Protein AF-A0A2N6AIE9-F1 (afdb_monomer)

Sequence (159 aa):
MLRFRGFAALFMLLACGMSFAVAQQRIVPALDHSFSPHRSAQLELRAALPDTVRMLAVMVDFVKDEDERTSGDGSFGSIYQYDYGTEILDPMPHDRAHFQHHVRFLENYVRKVSGRKTILRGTVLDGIVTMDKPIGDYSFRGEESEAPVAQLAVDAWTK

Foldseek 3Di:
DDDDDDDDPPPPPPPPPDDPPPPPPPPPPDDPDDPDDPDPDDPPPPVQQQAEAEAEAAAEAEQFDPDPPDQQRRGQPRNDPDQPPPVDPPTDDPDQVVVVVVQVVVQVVCCVVVVNSHGYDYHYDDDYHYAPHGVVQLDDDDPGDNVSVVVVVVRRVVD

Structure (mmCIF, N/CA/C/O backbone):
data_AF-A0A2N6AIE9-F1
#
_entry.id   AF-A0A2N6AIE9-F1
#
loop_
_atom_site.group_PDB
_atom_site.id
_atom_site.type_symbol
_atom_site.label_atom_id
_atom_site.label_alt_id
_atom_site.label_comp_id
_atom_site.label_asym_id
_atom_site.label_entity_id
_atom_site.label_seq_id
_atom_site.pdbx_PDB_ins_code
_atom_site.Cartn_x
_atom_site.Cartn_y
_atom_site.Cartn_z
_atom_site.occupancy
_atom_site.B_iso_or_equiv
_atom_site.auth_seq_id
_atom_site.auth_comp_id
_atom_site.auth_asym_id
_atom_site.auth_atom_id
_atom_site.pdbx_PDB_model_num
ATOM 1 N N . MET A 1 1 ? -33.692 47.938 76.238 1.00 37.22 1 MET A N 1
ATOM 2 C CA . MET A 1 1 ? -33.873 49.019 75.244 1.00 37.22 1 MET A CA 1
ATOM 3 C C . MET A 1 1 ? -32.928 48.768 74.072 1.00 37.22 1 MET A C 1
ATOM 5 O O . MET A 1 1 ? -31.774 48.476 74.331 1.00 37.22 1 MET A O 1
ATOM 9 N N . LEU A 1 2 ? -33.462 48.847 72.842 1.00 40.16 2 LEU A N 1
ATOM 10 C CA . LEU A 1 2 ? -32.807 49.015 71.522 1.00 40.16 2 LEU A CA 1
ATOM 11 C C . LEU A 1 2 ? -31.684 48.023 71.123 1.00 40.16 2 LEU A C 1
ATOM 13 O O . LEU A 1 2 ? -30.563 48.117 71.595 1.00 40.16 2 LEU A O 1
ATOM 17 N N . ARG A 1 3 ? -31.953 46.993 70.302 1.00 46.34 3 ARG A N 1
ATOM 18 C CA . ARG A 1 3 ? -32.015 46.981 68.813 1.00 46.34 3 ARG A CA 1
ATOM 19 C C . ARG A 1 3 ? -30.758 47.524 68.115 1.00 46.34 3 ARG A C 1
ATOM 21 O O . ARG A 1 3 ? -30.666 48.722 67.885 1.00 46.34 3 ARG A O 1
ATOM 28 N N . PHE A 1 4 ? -29.892 46.621 67.640 1.00 44.59 4 PHE A N 1
ATOM 29 C CA . PHE A 1 4 ? -28.921 46.906 66.579 1.00 44.59 4 PHE A CA 1
ATOM 30 C C . PHE A 1 4 ? -28.848 45.756 65.552 1.00 44.59 4 PHE A C 1
ATOM 32 O O . PHE A 1 4 ? -28.344 44.676 65.830 1.00 44.59 4 PHE A O 1
ATOM 39 N N . ARG A 1 5 ? -29.349 46.071 64.348 1.00 46.06 5 ARG A N 1
ATOM 40 C CA . ARG A 1 5 ? -28.855 45.663 63.018 1.00 46.06 5 ARG A CA 1
ATOM 41 C C . ARG A 1 5 ? -28.968 44.195 62.581 1.00 46.06 5 ARG A C 1
ATOM 43 O O . ARG A 1 5 ? -27.973 43.506 62.405 1.00 46.06 5 ARG A O 1
ATOM 50 N N . GLY A 1 6 ? -30.177 43.804 62.182 1.00 50.16 6 GLY A N 1
ATOM 51 C CA . GLY A 1 6 ? -30.357 42.969 60.992 1.00 50.16 6 GLY A CA 1
ATOM 52 C C . GLY A 1 6 ? -30.667 43.885 59.811 1.00 50.16 6 GLY A C 1
ATOM 53 O O . GLY A 1 6 ? -31.686 44.553 59.872 1.00 50.16 6 GLY A O 1
ATOM 54 N N . PHE A 1 7 ? -29.777 43.989 58.815 1.00 51.41 7 PHE A N 1
ATOM 55 C CA . PHE A 1 7 ? -30.115 44.419 57.438 1.00 51.41 7 PHE A CA 1
ATOM 56 C C . PHE A 1 7 ? -28.949 44.312 56.426 1.00 51.41 7 PHE A C 1
ATOM 58 O O . PHE A 1 7 ? -28.984 44.952 55.383 1.00 51.41 7 PHE A O 1
ATOM 65 N N . ALA A 1 8 ? -27.916 43.501 56.686 1.00 44.88 8 ALA A N 1
ATOM 66 C CA . ALA A 1 8 ? -26.773 43.365 55.767 1.00 44.88 8 ALA A CA 1
ATOM 67 C C . ALA A 1 8 ? -26.537 41.930 55.264 1.00 44.88 8 ALA A C 1
ATOM 69 O O . ALA A 1 8 ? -25.467 41.632 54.752 1.00 44.88 8 ALA A O 1
ATOM 70 N N . ALA A 1 9 ? -27.523 41.037 55.399 1.00 44.19 9 ALA A N 1
ATOM 71 C CA . ALA A 1 9 ? -27.397 39.635 54.981 1.00 44.19 9 ALA A CA 1
ATOM 72 C C . ALA A 1 9 ? -28.435 39.201 53.928 1.00 44.19 9 ALA A C 1
ATOM 74 O O . ALA A 1 9 ? -28.559 38.013 53.657 1.00 44.19 9 ALA A O 1
ATOM 75 N N . LEU A 1 10 ? -29.177 40.142 53.324 1.00 45.84 10 LEU A N 1
ATOM 76 C CA . LEU A 1 10 ? -30.207 39.829 52.316 1.00 45.84 10 LEU A CA 1
ATOM 77 C C . LEU A 1 10 ? -29.919 40.402 50.914 1.00 45.84 10 LEU A C 1
ATOM 79 O O . LEU A 1 10 ? -30.684 40.166 49.992 1.00 45.84 10 LEU A O 1
ATOM 83 N N . PHE A 1 11 ? -28.798 41.103 50.714 1.00 42.81 11 PHE A N 1
ATOM 84 C CA . PHE A 1 11 ? -28.445 41.695 49.410 1.00 42.81 11 PHE A CA 1
ATOM 85 C C . PHE A 1 11 ? -27.106 41.210 48.835 1.00 42.81 11 PHE A C 1
ATOM 87 O O . PHE A 1 11 ? -26.560 41.816 47.921 1.00 42.81 11 PHE A O 1
ATOM 94 N N . MET A 1 12 ? -26.584 40.092 49.344 1.00 36.00 12 MET A N 1
ATOM 95 C CA . MET A 1 12 ? -25.384 39.433 48.812 1.00 36.00 12 MET A CA 1
ATOM 96 C C . MET A 1 12 ? -25.667 37.958 48.480 1.00 36.00 12 MET A C 1
ATOM 98 O O . MET A 1 12 ? -24.845 37.081 48.698 1.00 36.00 12 MET A O 1
ATOM 102 N N . LEU A 1 13 ? -26.877 37.676 47.990 1.00 43.06 13 LEU A N 1
ATOM 103 C CA . LEU A 1 13 ? -27.298 36.349 47.517 1.00 43.06 13 LEU A CA 1
ATOM 104 C C . LEU A 1 13 ? -28.021 36.406 46.159 1.00 43.06 13 LEU A C 1
ATOM 106 O O . LEU A 1 13 ? -28.523 35.392 45.691 1.00 43.06 13 LEU A O 1
ATOM 110 N N . LEU A 1 14 ? -28.038 37.572 45.496 1.00 45.75 14 LEU A N 1
ATOM 111 C CA . LEU A 1 14 ? -28.755 37.783 44.229 1.00 4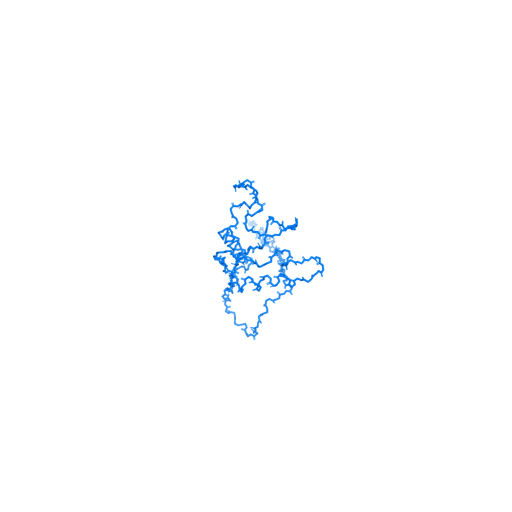5.75 14 LEU A CA 1
ATOM 112 C C . LEU A 1 14 ? -27.867 38.127 43.018 1.00 45.75 14 LEU A C 1
ATOM 114 O O . LEU A 1 14 ? -28.395 38.412 41.951 1.00 45.75 14 LEU A O 1
ATOM 118 N N . ALA A 1 15 ? -26.535 38.084 43.143 1.00 43.50 15 ALA A N 1
ATOM 119 C CA . ALA A 1 15 ? -25.618 38.523 42.077 1.00 43.50 15 ALA A CA 1
ATOM 120 C C . ALA A 1 15 ? -24.644 37.441 41.566 1.00 43.50 15 ALA A C 1
ATOM 122 O O . ALA A 1 15 ? -23.678 37.764 40.884 1.00 43.50 15 ALA A O 1
ATOM 123 N N . CYS A 1 16 ? -24.882 36.158 41.865 1.00 44.66 16 CYS A N 1
ATOM 124 C CA . CYS A 1 16 ? -24.042 35.046 41.380 1.00 44.66 16 CYS A CA 1
ATOM 125 C C . CYS A 1 16 ? -24.752 34.144 40.350 1.00 44.66 16 CYS A C 1
ATOM 127 O O . CYS A 1 16 ? -24.344 33.014 40.109 1.00 44.66 16 CYS A O 1
ATOM 129 N N . GLY A 1 17 ? -25.836 34.641 39.749 1.00 46.00 17 GLY A N 1
ATOM 130 C CA . GLY A 1 17 ? -26.671 33.912 38.795 1.00 46.00 17 GLY A CA 1
ATOM 131 C C . GLY A 1 17 ? -26.582 34.465 37.377 1.00 46.00 17 GLY A C 1
ATOM 132 O O . GLY A 1 17 ? -27.612 34.774 36.799 1.00 46.00 17 GLY A O 1
ATOM 133 N N . MET A 1 18 ? -25.382 34.621 36.813 1.00 50.91 18 MET A N 1
ATOM 134 C CA . MET A 1 18 ? -25.226 34.759 35.359 1.00 50.91 18 MET A CA 1
ATOM 135 C C . MET A 1 18 ? -24.182 33.761 34.875 1.00 50.91 18 MET A C 1
ATOM 137 O O . MET A 1 18 ? -22.986 34.030 34.8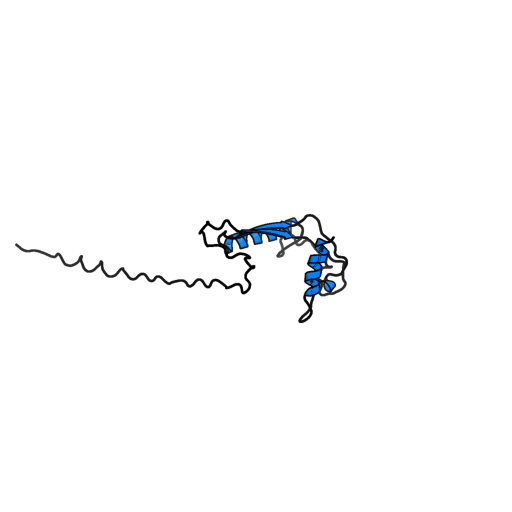01 1.00 50.91 18 MET A O 1
ATOM 141 N N . SER A 1 19 ? -24.670 32.558 34.592 1.00 46.00 19 SER A N 1
ATOM 142 C CA . SER A 1 19 ? -23.955 31.528 33.860 1.00 46.00 19 SER A CA 1
ATOM 143 C C . SER A 1 19 ? -23.651 32.039 32.451 1.00 46.00 19 SER A C 1
ATOM 145 O O . SER A 1 19 ? -24.536 32.093 31.602 1.00 46.00 19 SER A O 1
ATOM 147 N N . PHE A 1 20 ? -22.392 32.370 32.172 1.00 49.44 20 PHE A N 1
ATOM 148 C CA . PHE A 1 20 ? -21.905 32.401 30.796 1.00 49.44 20 PHE A CA 1
ATOM 149 C C . PHE A 1 20 ? -21.709 30.955 30.336 1.00 49.44 20 PHE A C 1
ATOM 151 O O . PHE A 1 20 ? -20.613 30.403 30.384 1.00 49.44 20 PHE A O 1
ATOM 158 N N . ALA A 1 21 ? -22.799 30.314 29.917 1.00 49.47 21 ALA A N 1
ATOM 159 C CA . ALA A 1 21 ? -22.707 29.142 29.065 1.00 49.47 21 ALA A CA 1
ATOM 160 C C . ALA A 1 21 ? -22.324 29.639 27.666 1.00 49.47 21 ALA A C 1
ATOM 162 O O . ALA A 1 21 ? -23.182 29.990 26.859 1.00 49.47 21 ALA A O 1
ATOM 163 N N . VAL A 1 22 ? -21.023 29.715 27.384 1.00 50.81 22 VAL A N 1
ATOM 164 C CA . VAL A 1 22 ? -20.559 29.823 26.001 1.00 50.81 22 VAL A CA 1
ATOM 165 C C . VAL A 1 22 ? -20.927 28.502 25.334 1.00 50.81 22 VAL A C 1
ATOM 167 O O . VAL A 1 22 ? -20.298 27.472 25.572 1.00 50.81 22 VAL A O 1
ATOM 170 N N . ALA A 1 23 ? -22.001 28.516 24.546 1.00 46.56 23 ALA A N 1
ATOM 171 C CA . ALA A 1 23 ? -22.356 27.419 23.666 1.00 46.56 23 ALA A CA 1
ATOM 172 C C . ALA A 1 23 ? -21.237 27.280 22.629 1.00 46.56 23 ALA A C 1
ATOM 174 O O . ALA A 1 23 ? -21.198 27.988 21.626 1.00 46.56 23 ALA A O 1
ATOM 175 N N . GLN A 1 24 ? -20.279 26.400 22.905 1.00 54.19 24 GLN A N 1
ATOM 176 C CA . GLN A 1 24 ? -19.237 26.044 21.959 1.00 54.19 24 GLN A CA 1
ATOM 177 C C . GLN A 1 24 ? -19.920 25.327 20.791 1.00 54.19 24 GLN A C 1
ATOM 179 O O . GLN A 1 24 ? -20.241 24.140 20.882 1.00 54.19 24 GLN A O 1
ATOM 184 N N . GLN A 1 25 ? -20.196 26.058 19.708 1.00 52.00 25 GLN A N 1
ATOM 185 C CA . GLN A 1 25 ? -20.590 25.463 18.437 1.00 52.00 25 GLN A CA 1
ATOM 186 C C . GLN A 1 25 ? -19.470 24.508 18.027 1.00 52.00 25 GLN A C 1
ATOM 188 O O . GLN A 1 25 ? -18.414 24.917 17.546 1.00 52.00 25 GLN A O 1
ATOM 193 N N . ARG A 1 26 ? -19.677 23.210 18.258 1.00 55.09 26 ARG A N 1
ATOM 194 C CA . ARG A 1 26 ? -18.886 22.183 17.594 1.00 55.09 26 ARG A CA 1
ATOM 195 C C . ARG A 1 26 ? -19.228 22.286 16.119 1.00 55.09 26 ARG A C 1
ATOM 197 O O . ARG A 1 26 ? -20.284 21.823 15.701 1.00 55.09 26 ARG A O 1
ATOM 204 N N . ILE A 1 27 ? -18.333 22.894 15.351 1.00 53.28 27 ILE A N 1
ATOM 205 C CA . ILE A 1 27 ? -18.272 22.675 13.913 1.00 53.28 27 ILE A CA 1
ATOM 206 C C . ILE A 1 27 ? -17.993 21.180 13.763 1.00 53.28 27 ILE A C 1
ATOM 208 O O . ILE A 1 27 ? -16.884 20.711 14.011 1.00 53.28 27 ILE A O 1
ATOM 212 N N . VAL A 1 28 ? -19.040 20.409 13.486 1.00 60.69 28 VAL A N 1
ATOM 213 C CA . VAL A 1 28 ? -18.891 19.038 13.015 1.00 60.69 28 VAL A CA 1
ATOM 214 C C . VAL A 1 28 ? -18.568 19.195 11.535 1.00 60.69 28 VAL A C 1
ATOM 216 O O . VAL A 1 28 ? -19.437 19.688 10.815 1.00 60.69 28 VAL A O 1
ATOM 219 N N . PRO A 1 29 ? -17.345 18.883 11.072 1.00 53.81 29 PRO A N 1
ATOM 220 C CA . PRO A 1 29 ? -17.074 18.891 9.644 1.00 53.81 29 PRO A CA 1
ATOM 221 C C . PRO A 1 29 ? -18.073 17.942 8.981 1.00 53.81 29 PRO A C 1
ATOM 223 O O . PRO A 1 29 ? -18.131 16.755 9.310 1.00 53.81 29 PRO A O 1
ATOM 226 N N . ALA A 1 30 ? -18.923 18.497 8.120 1.00 53.34 30 ALA A N 1
ATOM 227 C CA . ALA A 1 30 ? -19.773 17.708 7.255 1.00 53.34 30 ALA A CA 1
ATOM 228 C C . ALA A 1 30 ? -18.844 17.037 6.243 1.00 53.34 30 ALA A C 1
ATOM 230 O O . ALA A 1 30 ? -18.132 17.711 5.506 1.00 53.34 30 ALA A O 1
ATOM 231 N N . LEU A 1 31 ? -18.781 15.711 6.277 1.00 57.03 31 LEU A N 1
ATOM 232 C CA . LEU A 1 31 ? -18.165 14.957 5.197 1.00 57.03 31 LEU A CA 1
ATOM 233 C C . LEU A 1 31 ? -19.169 14.981 4.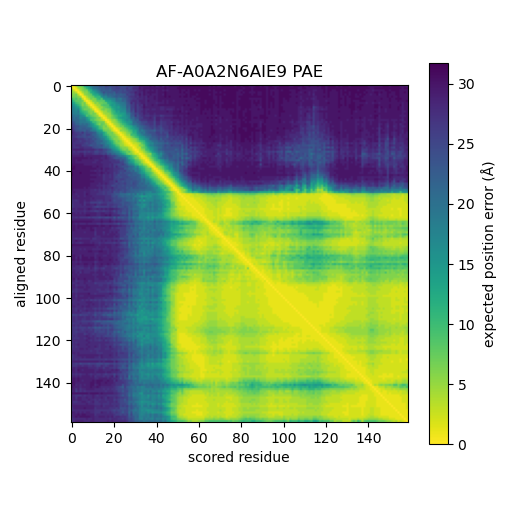040 1.00 57.03 31 LEU A C 1
ATOM 235 O O . LEU A 1 31 ? -20.300 14.528 4.214 1.00 57.03 31 LEU A O 1
ATOM 239 N N . ASP A 1 32 ? -18.770 15.513 2.884 1.00 54.00 32 ASP A N 1
ATOM 240 C CA . ASP A 1 32 ? -19.640 15.683 1.704 1.00 54.00 32 ASP A CA 1
ATOM 241 C C . ASP A 1 32 ? -20.094 14.360 1.062 1.00 54.00 32 ASP A C 1
ATOM 243 O O . ASP A 1 32 ? -20.884 14.349 0.121 1.00 54.00 32 ASP A O 1
ATOM 247 N N . HIS A 1 33 ? -19.640 13.221 1.583 1.00 49.16 33 HIS A N 1
ATOM 248 C CA . HIS A 1 33 ? -20.112 11.908 1.175 1.00 49.16 33 HIS A CA 1
ATOM 249 C C . HIS A 1 33 ? -20.543 11.092 2.395 1.00 49.16 33 HIS A C 1
ATOM 251 O O . HIS A 1 33 ? -19.784 10.825 3.327 1.00 49.16 33 HIS A O 1
ATOM 257 N N . SER A 1 34 ? -21.800 10.662 2.369 1.00 49.22 34 SER A N 1
ATOM 258 C CA . SER A 1 34 ? -22.295 9.617 3.253 1.00 49.22 34 SER A CA 1
ATOM 259 C C . SER A 1 34 ? -21.848 8.269 2.688 1.00 49.22 34 SER A C 1
ATOM 261 O O . SER A 1 34 ? -22.132 7.963 1.529 1.00 49.22 34 SER A O 1
ATOM 263 N N . PHE A 1 35 ? -21.187 7.432 3.494 1.00 53.62 35 PHE A N 1
ATOM 264 C CA . PHE A 1 35 ? -21.196 5.992 3.236 1.00 53.62 35 PHE A CA 1
ATOM 265 C C . PHE A 1 35 ? -22.663 5.561 3.261 1.00 53.62 35 PHE A C 1
ATOM 267 O O . PHE A 1 35 ? -23.277 5.566 4.324 1.00 53.62 35 PHE A O 1
ATOM 274 N N . SER A 1 36 ? -23.240 5.304 2.084 1.00 50.38 36 SER A N 1
ATOM 275 C CA . SER A 1 36 ? -24.678 5.086 1.911 1.00 50.38 36 SER A CA 1
ATOM 276 C C . SER A 1 36 ? -25.213 4.058 2.916 1.00 50.38 36 SER A C 1
ATOM 278 O O . SER A 1 36 ? -24.900 2.873 2.785 1.00 50.38 36 SER A O 1
ATOM 280 N N . PRO A 1 37 ? -26.069 4.450 3.878 1.00 50.34 37 PRO A N 1
ATOM 281 C CA . PRO A 1 37 ? -26.780 3.488 4.691 1.00 50.34 37 PRO A CA 1
ATOM 282 C C . PRO A 1 37 ? -27.992 3.047 3.874 1.00 50.34 37 PRO A C 1
ATOM 284 O O . PRO A 1 37 ? -29.034 3.704 3.850 1.00 50.34 37 PRO A O 1
ATOM 287 N N . HIS A 1 38 ? -27.876 1.937 3.151 1.00 46.19 38 HIS A N 1
ATOM 288 C CA . HIS A 1 38 ? -29.081 1.276 2.674 1.00 46.19 38 HIS A CA 1
ATOM 289 C C . HIS A 1 38 ? -29.858 0.749 3.883 1.00 46.19 38 HIS A C 1
ATOM 291 O O . HIS A 1 38 ? -29.450 -0.224 4.513 1.00 46.19 38 HIS A O 1
ATOM 297 N N . ARG A 1 39 ? -30.985 1.427 4.148 1.00 50.28 39 ARG A N 1
ATOM 298 C CA . ARG A 1 39 ? -32.199 1.016 4.879 1.00 50.28 39 ARG A CA 1
ATOM 299 C C . ARG A 1 39 ? -32.546 1.982 6.012 1.00 50.28 39 ARG A C 1
ATOM 301 O O . ARG A 1 39 ? -32.130 1.833 7.156 1.00 50.28 39 ARG A O 1
ATOM 308 N N . SER A 1 40 ? -33.413 2.933 5.685 1.00 59.91 40 SER A N 1
ATOM 309 C CA . SER A 1 40 ? -34.261 3.640 6.639 1.00 59.91 40 SER A CA 1
ATOM 310 C C . SER A 1 40 ? -35.216 2.642 7.306 1.00 59.91 40 SER A C 1
ATOM 312 O O . SER A 1 40 ? -36.258 2.287 6.764 1.00 59.91 40 SER A O 1
ATOM 314 N N . ALA A 1 41 ? -34.850 2.170 8.494 1.00 52.38 41 ALA A N 1
ATOM 315 C CA . ALA A 1 41 ? -35.756 1.490 9.408 1.00 52.38 41 ALA A CA 1
ATOM 316 C C . ALA A 1 41 ? -35.585 2.116 10.795 1.00 52.38 41 ALA A C 1
ATOM 318 O O . ALA A 1 41 ? -34.482 2.131 11.329 1.00 52.38 41 ALA A O 1
ATOM 319 N N . GLN A 1 42 ? -36.682 2.701 11.285 1.00 49.62 42 GLN A N 1
ATOM 320 C CA . GLN A 1 42 ? -36.970 3.179 12.643 1.00 49.62 42 GLN A CA 1
ATOM 321 C C . GLN A 1 42 ? -35.791 3.267 13.627 1.00 49.62 42 GLN A C 1
ATOM 323 O O . GLN A 1 42 ? -35.230 2.259 14.049 1.00 49.62 42 GLN A O 1
ATOM 328 N N . LEU A 1 43 ? -35.525 4.498 14.080 1.00 50.28 43 LEU A N 1
ATOM 329 C CA . LEU A 1 43 ? -34.735 4.826 15.268 1.00 50.28 43 LEU A CA 1
ATOM 330 C C . LEU A 1 43 ? -35.359 4.190 16.525 1.00 50.28 43 LEU A C 1
ATOM 332 O O . LEU A 1 43 ? -35.985 4.858 17.342 1.00 50.28 43 LEU A O 1
ATOM 336 N N . GLU A 1 44 ? -35.152 2.892 16.718 1.00 50.34 44 GLU A N 1
ATOM 337 C CA . GLU A 1 44 ? -34.897 2.415 18.065 1.00 50.34 44 GLU A CA 1
ATOM 338 C C . GLU A 1 44 ? -33.521 2.948 18.444 1.00 50.34 44 GLU A C 1
ATOM 340 O O . GLU A 1 44 ? -32.526 2.651 17.780 1.00 50.34 44 GLU A O 1
ATOM 345 N N . LEU A 1 45 ? -33.451 3.732 19.520 1.00 52.19 45 LEU A N 1
ATOM 346 C CA . LEU A 1 45 ? -32.201 4.068 20.195 1.00 52.19 45 LEU A CA 1
ATOM 347 C C . LEU A 1 45 ? -31.646 2.798 20.864 1.00 52.19 45 LEU A C 1
ATOM 349 O O . LEU A 1 45 ? -31.468 2.724 22.077 1.00 52.19 45 LEU A O 1
ATOM 353 N N . ARG A 1 46 ? -31.370 1.762 20.070 1.00 50.69 46 ARG A N 1
ATOM 354 C CA . ARG A 1 46 ? -30.350 0.788 20.414 1.00 50.69 46 ARG A CA 1
ATOM 355 C C . ARG A 1 46 ? -29.085 1.615 20.508 1.00 50.69 46 ARG A C 1
ATOM 357 O O . ARG A 1 46 ? -28.784 2.362 19.578 1.00 50.69 46 ARG A O 1
ATOM 364 N N . ALA A 1 47 ? -28.380 1.542 21.634 1.00 55.59 47 ALA A N 1
ATOM 365 C CA . ALA A 1 47 ? -26.998 1.990 21.678 1.00 55.59 47 ALA A CA 1
ATOM 366 C C . ALA A 1 47 ? -26.323 1.345 20.465 1.00 55.59 47 ALA A C 1
ATOM 368 O O . ALA A 1 47 ? -26.168 0.124 20.448 1.00 55.59 47 ALA A O 1
ATOM 369 N N . ALA A 1 48 ? -26.104 2.130 19.404 1.00 61.84 48 ALA A N 1
ATOM 370 C CA . ALA A 1 48 ? -25.638 1.601 18.140 1.00 61.84 48 ALA A CA 1
ATOM 371 C C . ALA A 1 48 ? -24.303 0.955 18.468 1.00 61.84 48 ALA A C 1
ATOM 373 O O . ALA A 1 48 ? -23.366 1.644 18.888 1.00 61.84 48 ALA A O 1
ATOM 374 N N . LEU A 1 49 ? -24.277 -0.380 18.422 1.00 61.41 49 LEU A N 1
ATOM 375 C CA . LEU A 1 49 ? -23.046 -1.118 18.623 1.00 61.41 49 LEU A CA 1
ATOM 376 C C . LEU A 1 49 ? -22.031 -0.515 17.657 1.00 61.41 49 LEU A C 1
ATOM 378 O O . LEU A 1 49 ? -22.423 -0.158 16.542 1.00 61.41 49 LEU A O 1
ATOM 382 N N . PRO A 1 50 ? -20.774 -0.340 18.086 1.00 66.62 50 PRO A N 1
ATOM 383 C CA . PRO A 1 50 ? -19.798 0.296 17.234 1.00 66.62 50 PRO A CA 1
ATOM 384 C C . PRO A 1 50 ? -19.765 -0.405 15.881 1.00 66.62 50 PRO A C 1
ATOM 386 O O . PRO A 1 50 ? -19.550 -1.622 15.830 1.00 66.62 50 PRO A O 1
ATOM 389 N N . ASP A 1 51 ? -19.994 0.349 14.811 1.00 83.94 51 ASP A N 1
ATOM 390 C CA . ASP A 1 51 ? -19.950 -0.235 13.481 1.00 83.94 51 ASP A CA 1
ATOM 391 C C . ASP A 1 51 ? -18.510 -0.675 13.221 1.00 83.94 51 ASP A C 1
ATOM 393 O O . ASP A 1 51 ? -17.562 0.103 13.402 1.00 83.94 51 ASP A O 1
ATOM 397 N N . THR A 1 52 ? -18.338 -1.965 12.942 1.00 92.75 52 THR A N 1
ATOM 398 C CA . THR A 1 52 ? -17.013 -2.565 12.823 1.00 92.75 52 THR A CA 1
ATOM 399 C C . THR A 1 52 ? -16.639 -2.659 11.358 1.00 92.75 52 THR A C 1
ATOM 401 O O . THR A 1 52 ? -17.136 -3.519 10.636 1.00 92.75 52 THR A O 1
ATOM 404 N N . VAL A 1 53 ? -15.698 -1.815 10.948 1.00 94.69 53 VAL A N 1
ATOM 405 C CA . VAL A 1 53 ? -15.107 -1.839 9.612 1.00 94.69 53 VAL A CA 1
ATOM 406 C C . VAL A 1 53 ? -13.892 -2.756 9.638 1.00 94.69 53 VAL A C 1
ATOM 408 O O . VAL A 1 53 ? -12.991 -2.583 10.462 1.00 94.69 53 VAL A O 1
ATOM 411 N N . ARG A 1 54 ? -13.857 -3.741 8.739 1.00 96.25 54 ARG A N 1
ATOM 412 C CA . ARG A 1 54 ? -12.695 -4.614 8.543 1.00 96.25 54 ARG A CA 1
ATOM 413 C C . ARG A 1 54 ? -11.924 -4.154 7.315 1.00 96.25 54 ARG A C 1
ATOM 415 O O . ARG A 1 54 ? -12.521 -3.955 6.265 1.00 96.25 54 ARG A O 1
ATOM 422 N N . MET A 1 55 ? -10.615 -4.001 7.463 1.00 95.88 55 MET A N 1
ATOM 423 C CA . MET A 1 55 ? -9.711 -3.549 6.412 1.00 95.88 55 MET A CA 1
ATOM 424 C C . MET A 1 55 ? -8.612 -4.586 6.205 1.00 95.88 55 MET A C 1
ATOM 426 O O . MET A 1 55 ? -7.969 -5.020 7.161 1.00 95.88 55 MET A O 1
ATOM 430 N N . LEU A 1 56 ? -8.390 -4.959 4.952 1.00 96.62 56 LEU A N 1
ATOM 431 C CA . LEU A 1 56 ? -7.229 -5.733 4.537 1.00 96.62 56 LEU A CA 1
ATOM 432 C C . LEU A 1 56 ? -6.308 -4.809 3.751 1.00 96.62 56 LEU A C 1
ATOM 434 O O . LEU A 1 56 ? -6.772 -4.081 2.877 1.00 96.62 56 LEU A O 1
ATOM 438 N N . ALA A 1 57 ? -5.027 -4.830 4.090 1.00 97.00 57 ALA A N 1
ATOM 439 C CA . ALA A 1 57 ? -3.982 -4.127 3.367 1.00 97.00 57 ALA A CA 1
ATOM 440 C C . ALA A 1 57 ? -3.051 -5.155 2.721 1.00 97.00 57 ALA A C 1
ATOM 442 O O . ALA A 1 57 ? -2.657 -6.127 3.365 1.00 97.00 57 ALA A O 1
ATOM 443 N N . VAL A 1 58 ? -2.711 -4.931 1.458 1.00 96.56 58 VAL A N 1
ATOM 444 C CA . VAL A 1 58 ? -1.758 -5.733 0.689 1.00 96.56 58 VAL A CA 1
ATOM 445 C C . VAL A 1 58 ? -0.526 -4.877 0.414 1.00 96.56 58 VAL A C 1
ATOM 447 O O . VAL A 1 58 ? -0.650 -3.683 0.145 1.00 96.56 58 VAL A O 1
ATOM 450 N N . MET A 1 59 ? 0.654 -5.476 0.536 1.00 96.94 59 MET A N 1
ATOM 451 C CA . MET A 1 59 ? 1.913 -4.850 0.144 1.00 96.94 59 MET A CA 1
ATOM 452 C C . MET A 1 59 ? 2.201 -5.223 -1.305 1.00 96.94 59 MET A C 1
ATOM 454 O O . MET A 1 59 ? 2.103 -6.398 -1.667 1.00 96.94 59 MET A O 1
ATOM 458 N N . VAL A 1 60 ? 2.535 -4.228 -2.120 1.00 96.56 60 VAL A N 1
ATOM 459 C CA . VAL A 1 60 ? 2.767 -4.392 -3.552 1.00 96.56 60 VAL A CA 1
ATOM 460 C C . VAL A 1 60 ? 4.133 -3.840 -3.948 1.00 96.56 60 VAL A C 1
ATOM 462 O O . VAL A 1 60 ? 4.426 -2.689 -3.641 1.00 96.56 60 VAL A O 1
ATOM 465 N N . ASP A 1 61 ? 4.911 -4.658 -4.655 1.00 95.50 61 ASP A N 1
ATOM 466 C CA . ASP A 1 61 ? 6.086 -4.229 -5.418 1.00 95.50 61 ASP A CA 1
ATOM 467 C C . ASP A 1 61 ? 5.702 -4.052 -6.888 1.00 95.50 61 ASP A C 1
ATOM 469 O O . ASP A 1 61 ? 4.805 -4.725 -7.409 1.00 95.50 61 ASP A O 1
ATOM 473 N N . PHE A 1 62 ? 6.427 -3.193 -7.589 1.00 95.50 62 PHE A N 1
ATOM 474 C CA . PHE A 1 62 ? 6.287 -2.999 -9.026 1.00 95.50 62 PHE A CA 1
ATOM 475 C C . PHE A 1 62 ? 7.490 -3.577 -9.767 1.00 95.50 62 PHE A C 1
ATOM 477 O O . PHE A 1 62 ? 8.561 -3.780 -9.197 1.00 95.50 62 PHE A O 1
ATOM 484 N N . VAL A 1 63 ? 7.328 -3.838 -11.066 1.00 94.00 63 VAL A N 1
ATOM 485 C CA . VAL A 1 63 ? 8.499 -4.070 -11.919 1.00 94.00 63 VAL A CA 1
ATOM 486 C C . VAL A 1 63 ? 9.335 -2.796 -11.911 1.00 94.00 63 VAL A C 1
ATOM 488 O O . VAL A 1 63 ? 8.781 -1.709 -12.082 1.00 94.00 63 VAL A O 1
ATOM 491 N N . LYS A 1 64 ? 10.653 -2.941 -11.744 1.00 91.81 64 LYS A N 1
ATOM 492 C CA . LYS A 1 64 ? 11.576 -1.810 -11.794 1.00 91.81 64 LYS A CA 1
ATOM 493 C C . LYS A 1 64 ? 11.345 -0.976 -13.050 1.00 91.81 64 LYS A C 1
ATOM 495 O O . LYS A 1 64 ? 11.316 -1.510 -14.161 1.00 91.81 64 LYS A O 1
ATOM 500 N N . ASP A 1 65 ? 11.243 0.329 -12.854 1.00 84.56 65 ASP A N 1
ATOM 501 C CA . ASP A 1 65 ? 11.239 1.299 -13.934 1.00 84.56 65 ASP A CA 1
ATOM 502 C C . ASP A 1 65 ? 12.468 2.207 -13.892 1.00 84.56 65 ASP A C 1
ATOM 504 O O . ASP A 1 65 ? 13.285 2.159 -12.973 1.00 84.56 65 ASP A O 1
ATOM 508 N N . GLU A 1 66 ? 12.640 2.961 -14.972 1.00 83.81 66 GLU A N 1
ATOM 509 C CA . GLU A 1 66 ? 13.732 3.921 -15.147 1.00 83.81 66 GLU A CA 1
ATOM 510 C C . GLU A 1 66 ? 13.185 5.363 -15.103 1.00 83.81 66 GLU A C 1
ATOM 512 O O . GLU A 1 66 ? 13.817 6.294 -15.602 1.00 83.81 66 GLU A O 1
ATOM 517 N N . ASP A 1 67 ? 11.970 5.560 -14.570 1.00 85.50 67 ASP A N 1
ATOM 518 C CA . ASP A 1 67 ? 11.355 6.883 -14.464 1.00 85.50 67 ASP A CA 1
ATOM 519 C C . ASP A 1 67 ? 11.882 7.583 -13.206 1.00 85.50 67 ASP A C 1
ATOM 521 O O . ASP A 1 67 ? 11.641 7.147 -12.086 1.00 85.50 67 ASP A O 1
ATOM 525 N N . GLU A 1 68 ? 12.577 8.709 -13.374 1.00 84.75 68 GLU A N 1
ATOM 526 C CA . GLU A 1 68 ? 13.181 9.466 -12.264 1.00 84.75 68 GLU A CA 1
ATOM 527 C C . GLU A 1 68 ? 12.164 9.993 -11.234 1.00 84.75 68 GLU A C 1
ATOM 529 O O . GLU A 1 68 ? 12.542 10.475 -10.166 1.00 84.75 68 GLU A O 1
ATOM 534 N N . ARG A 1 69 ? 10.863 9.940 -11.541 1.00 83.31 69 ARG A N 1
ATOM 535 C CA . ARG A 1 69 ? 9.791 10.311 -10.608 1.00 83.31 69 ARG A CA 1
ATOM 536 C C . ARG A 1 69 ? 9.391 9.155 -9.690 1.00 83.31 69 ARG A C 1
ATOM 538 O O . ARG A 1 69 ? 8.642 9.385 -8.738 1.00 83.31 69 ARG A O 1
ATOM 545 N N . THR A 1 70 ? 9.835 7.935 -9.974 1.00 83.75 70 THR A N 1
ATOM 546 C CA . THR A 1 70 ? 9.636 6.779 -9.105 1.00 83.75 70 THR A CA 1
ATOM 547 C C . THR A 1 70 ? 10.557 6.904 -7.897 1.00 83.75 70 THR A C 1
ATOM 549 O O . THR A 1 70 ? 11.757 7.138 -8.013 1.00 83.75 70 THR A O 1
ATOM 552 N N . SER A 1 71 ? 9.985 6.800 -6.696 1.00 81.81 71 SER A N 1
ATOM 553 C CA . SER A 1 71 ? 10.788 6.759 -5.473 1.00 81.81 71 SER A CA 1
ATOM 554 C C . SER A 1 71 ? 11.418 5.378 -5.334 1.00 81.81 71 SER A C 1
ATOM 556 O O . SER A 1 71 ? 10.700 4.380 -5.285 1.00 81.81 71 SER A O 1
ATOM 558 N N . GLY A 1 72 ? 12.748 5.327 -5.244 1.00 86.56 72 GLY A N 1
ATOM 559 C CA . GLY A 1 72 ? 13.471 4.057 -5.268 1.00 86.56 72 GLY A CA 1
ATOM 560 C C . GLY A 1 72 ? 13.359 3.403 -6.644 1.00 86.56 72 GLY A C 1
ATOM 561 O O . GLY A 1 72 ? 13.523 4.079 -7.654 1.00 86.56 72 GLY A O 1
ATOM 562 N N . ASP A 1 73 ? 13.077 2.104 -6.684 1.00 88.38 73 ASP A N 1
ATOM 563 C CA . ASP A 1 73 ? 12.875 1.345 -7.926 1.00 88.38 73 ASP A CA 1
ATOM 564 C C . ASP A 1 73 ? 11.469 0.735 -8.054 1.00 88.38 73 ASP A C 1
ATOM 566 O O . ASP A 1 73 ? 11.242 -0.128 -8.895 1.00 88.38 73 ASP A O 1
ATOM 570 N N . GLY A 1 74 ? 10.522 1.170 -7.217 1.00 89.12 74 GLY A N 1
ATOM 571 C CA . GLY A 1 74 ? 9.181 0.587 -7.156 1.00 89.12 74 GLY A CA 1
ATOM 572 C C . GLY A 1 74 ? 9.066 -0.646 -6.253 1.00 89.12 74 GLY A C 1
ATOM 573 O O . GLY A 1 74 ? 7.972 -1.193 -6.141 1.00 89.12 74 GLY A O 1
ATOM 574 N N . SER A 1 75 ? 10.141 -1.057 -5.574 1.00 90.75 75 SER A N 1
ATOM 575 C CA . SER A 1 75 ? 10.106 -2.127 -4.564 1.00 90.75 75 SER A CA 1
ATOM 576 C C . SER A 1 75 ? 10.253 -1.581 -3.141 1.00 90.75 75 SER A C 1
ATOM 578 O O . SER A 1 75 ? 10.941 -0.573 -2.921 1.00 90.75 75 SER A O 1
ATOM 580 N N . PHE A 1 76 ? 9.675 -2.256 -2.142 1.00 90.88 76 PHE A N 1
ATOM 581 C CA . PHE A 1 76 ? 9.898 -1.909 -0.734 1.00 90.88 76 PHE A CA 1
ATOM 582 C C . PHE A 1 76 ? 11.387 -1.949 -0.379 1.00 90.88 76 PHE A C 1
ATOM 584 O O . PHE A 1 76 ? 12.113 -2.889 -0.693 1.00 90.88 76 PHE A O 1
ATOM 591 N N . GLY A 1 77 ? 11.840 -0.914 0.325 1.00 86.69 77 GLY A N 1
ATOM 592 C CA . GLY A 1 77 ? 13.216 -0.814 0.800 1.00 86.69 77 GLY A CA 1
ATOM 593 C C . GLY A 1 77 ? 14.259 -0.349 -0.205 1.00 86.69 77 GLY A C 1
ATOM 594 O O . GLY A 1 77 ? 15.432 -0.281 0.147 1.00 86.69 77 GLY A O 1
ATOM 595 N N . SER A 1 78 ? 13.848 0.033 -1.412 1.00 88.12 78 SER A N 1
ATOM 596 C CA . SER A 1 78 ? 14.747 0.577 -2.438 1.00 88.12 78 SER A CA 1
ATOM 597 C C . SER A 1 78 ? 15.052 2.075 -2.278 1.00 88.12 78 SER A C 1
ATOM 599 O O . SER A 1 78 ? 15.970 2.593 -2.911 1.00 88.12 78 SER A O 1
ATOM 601 N N . ILE A 1 79 ? 14.299 2.793 -1.434 1.00 86.25 79 ILE A N 1
ATOM 602 C CA . ILE A 1 79 ? 14.360 4.263 -1.343 1.00 86.25 79 ILE A CA 1
ATOM 603 C C . ILE A 1 79 ? 15.598 4.801 -0.609 1.00 86.25 79 ILE A C 1
ATOM 605 O O . ILE A 1 79 ? 15.955 5.967 -0.783 1.00 86.25 79 ILE A O 1
ATOM 609 N N . TYR A 1 80 ? 16.260 3.978 0.209 1.00 86.88 80 TYR A N 1
ATOM 610 C CA . TYR A 1 80 ? 17.444 4.371 0.973 1.00 86.88 80 TYR A CA 1
ATOM 611 C C . TYR A 1 80 ? 18.645 3.511 0.593 1.00 86.88 80 TYR A C 1
ATOM 613 O O . TYR A 1 80 ? 18.571 2.289 0.564 1.00 86.88 80 TYR A O 1
ATOM 621 N N . GLN A 1 81 ? 19.779 4.168 0.344 1.00 82.69 81 GLN A N 1
ATOM 622 C CA . GLN A 1 81 ? 21.038 3.493 0.001 1.00 82.69 81 GLN A CA 1
ATOM 623 C C . GLN A 1 81 ? 21.744 2.888 1.225 1.00 82.69 81 GLN A C 1
ATOM 625 O O . GLN A 1 81 ? 22.632 2.052 1.072 1.00 82.69 81 GLN A O 1
ATOM 630 N N . TYR A 1 82 ? 21.366 3.320 2.431 1.00 83.62 82 TYR A N 1
ATOM 631 C CA . TYR A 1 82 ? 21.984 2.933 3.696 1.00 83.62 82 TYR A CA 1
ATOM 632 C C . TYR A 1 82 ? 20.912 2.675 4.759 1.00 83.62 82 TYR A C 1
ATOM 634 O O . TYR A 1 82 ? 19.819 3.242 4.699 1.00 83.62 82 TYR A O 1
ATOM 642 N N . ASP A 1 83 ? 21.241 1.853 5.754 1.00 85.06 83 ASP A N 1
ATOM 643 C CA . ASP A 1 83 ? 20.437 1.737 6.969 1.00 85.06 83 ASP A CA 1
ATOM 644 C C . ASP A 1 83 ? 20.701 2.952 7.868 1.00 85.06 83 ASP A C 1
ATOM 646 O O . ASP A 1 83 ? 21.779 3.097 8.444 1.00 85.06 83 ASP A O 1
ATOM 650 N N . TYR A 1 84 ? 19.711 3.838 7.952 1.00 87.81 84 TYR A N 1
ATOM 651 C CA . TYR A 1 84 ? 19.766 5.055 8.762 1.00 87.81 84 TYR A CA 1
ATOM 652 C C . TYR A 1 84 ? 19.344 4.833 10.226 1.00 87.81 84 TYR A C 1
ATOM 654 O O . TYR A 1 84 ? 19.309 5.791 11.001 1.00 87.81 84 TYR A O 1
ATOM 662 N N . GLY A 1 85 ? 19.007 3.603 10.632 1.00 87.62 85 GLY A N 1
ATOM 663 C CA . GLY A 1 85 ? 18.697 3.260 12.019 1.00 87.62 85 GLY A CA 1
ATOM 664 C C . GLY A 1 85 ? 17.580 4.120 12.608 1.00 87.62 85 GLY A C 1
ATOM 665 O O . GLY A 1 85 ? 16.422 3.960 12.262 1.00 87.62 85 GLY A O 1
ATOM 666 N N . THR A 1 86 ? 17.905 5.033 13.525 1.00 90.31 86 THR A N 1
ATOM 667 C CA . THR A 1 86 ? 16.934 5.967 14.135 1.00 90.31 86 THR A CA 1
ATOM 668 C C . THR A 1 86 ? 17.269 7.434 13.869 1.00 90.31 86 THR A C 1
ATOM 670 O O . THR A 1 86 ? 16.792 8.315 14.581 1.00 90.31 86 THR A O 1
ATOM 673 N N . GLU A 1 87 ? 18.146 7.706 12.906 1.00 93.31 87 GLU A N 1
ATOM 674 C CA . GLU A 1 87 ? 18.657 9.054 12.634 1.00 93.31 87 GLU A CA 1
ATOM 675 C C . GLU A 1 87 ? 17.692 9.891 11.787 1.00 93.31 87 GLU A C 1
ATOM 677 O O . GLU A 1 87 ? 17.744 11.121 11.822 1.00 93.31 87 GLU A O 1
ATOM 682 N N . ILE A 1 88 ? 16.793 9.231 11.055 1.00 90.56 88 ILE A N 1
ATOM 683 C CA . ILE A 1 88 ? 15.806 9.870 10.184 1.00 90.56 88 ILE A CA 1
ATOM 684 C C . ILE A 1 88 ? 14.376 9.583 10.639 1.00 90.56 88 ILE A C 1
ATOM 686 O O . ILE A 1 88 ? 14.107 8.677 11.431 1.00 90.56 88 ILE A O 1
ATOM 690 N N . LEU A 1 89 ? 13.445 10.374 10.109 1.00 87.81 89 LEU A N 1
ATOM 691 C CA . LEU A 1 89 ? 12.028 10.053 10.188 1.00 87.81 89 LEU A CA 1
ATOM 692 C C . LEU A 1 89 ? 11.737 8.865 9.272 1.00 87.81 89 LEU A C 1
ATOM 694 O O . LEU A 1 89 ? 12.170 8.866 8.125 1.00 87.81 89 LEU A O 1
ATOM 698 N N . ASP A 1 90 ? 10.974 7.909 9.794 1.00 87.25 90 ASP A N 1
ATOM 699 C CA . ASP A 1 90 ? 10.519 6.724 9.063 1.00 87.25 90 ASP A CA 1
ATOM 700 C C . ASP A 1 90 ? 11.651 5.856 8.457 1.00 87.25 90 ASP A C 1
ATOM 702 O O . ASP A 1 90 ? 11.721 5.649 7.244 1.00 87.25 90 ASP A O 1
ATOM 706 N N . PRO A 1 91 ? 12.581 5.363 9.296 1.00 90.62 91 PRO A N 1
ATOM 707 C CA . PRO A 1 91 ? 13.674 4.522 8.834 1.00 90.62 91 PRO A CA 1
ATOM 708 C C . PRO A 1 91 ? 13.190 3.128 8.415 1.00 90.62 91 PRO A C 1
ATOM 710 O O . PRO A 1 91 ? 12.137 2.642 8.834 1.00 90.62 91 PRO A O 1
ATOM 713 N N . MET A 1 92 ? 14.031 2.449 7.638 1.00 89.94 92 MET A N 1
ATOM 714 C CA . MET A 1 92 ? 13.866 1.035 7.302 1.00 89.94 92 MET A CA 1
ATOM 715 C C . MET A 1 92 ? 13.863 0.122 8.548 1.00 89.94 92 MET A C 1
ATOM 717 O O . MET A 1 92 ? 14.434 0.489 9.576 1.00 89.94 92 MET A O 1
ATOM 721 N N . PRO A 1 93 ? 13.279 -1.093 8.464 1.00 90.50 93 PRO A N 1
ATOM 722 C CA . PRO A 1 93 ? 12.610 -1.677 7.299 1.00 90.50 93 PRO A CA 1
ATOM 723 C C . PRO A 1 93 ? 11.138 -1.257 7.148 1.00 90.50 93 PRO A C 1
ATOM 725 O O . PRO A 1 93 ? 10.374 -1.251 8.111 1.00 90.50 93 PRO A O 1
ATOM 728 N N . HIS A 1 94 ? 10.711 -1.004 5.908 1.00 91.62 94 HIS A N 1
ATOM 729 C CA . HIS A 1 94 ? 9.302 -0.836 5.520 1.00 91.62 94 HIS A CA 1
ATOM 730 C C . HIS A 1 94 ? 8.651 -2.187 5.227 1.00 91.62 94 HIS A C 1
ATOM 732 O O . HIS A 1 94 ? 8.221 -2.476 4.115 1.00 91.62 94 HIS A O 1
ATOM 738 N N . ASP A 1 95 ? 8.644 -3.053 6.234 1.00 93.50 95 ASP A N 1
ATOM 739 C CA . ASP A 1 95 ? 8.087 -4.397 6.143 1.00 93.50 95 ASP A CA 1
ATOM 740 C C . ASP A 1 95 ? 6.621 -4.467 6.614 1.00 93.50 95 ASP A C 1
ATOM 742 O O . ASP A 1 95 ? 5.969 -3.480 6.972 1.00 93.50 95 ASP A O 1
ATOM 746 N N . ARG A 1 96 ? 6.078 -5.685 6.669 1.00 96.00 96 ARG A N 1
ATOM 747 C CA . ARG A 1 96 ? 4.721 -5.919 7.167 1.00 96.00 96 ARG A CA 1
ATOM 748 C C . ARG A 1 96 ? 4.496 -5.364 8.576 1.00 96.00 96 ARG A C 1
ATOM 750 O O . ARG A 1 96 ? 3.415 -4.843 8.857 1.00 96.00 96 ARG A O 1
ATOM 757 N N . ALA A 1 97 ? 5.462 -5.513 9.483 1.00 95.94 97 ALA A N 1
ATOM 758 C CA . ALA A 1 97 ? 5.312 -5.061 10.863 1.00 95.94 97 ALA A CA 1
ATOM 759 C C . ALA A 1 97 ? 5.252 -3.531 10.921 1.00 95.94 97 ALA A C 1
ATOM 761 O O . ALA A 1 97 ? 4.402 -2.970 11.620 1.00 95.94 97 ALA A O 1
ATOM 762 N N . HIS A 1 98 ? 6.086 -2.869 10.122 1.00 94.44 98 HIS A N 1
ATOM 763 C CA . HIS A 1 98 ? 6.062 -1.431 9.917 1.00 94.44 98 HIS A CA 1
ATOM 764 C C . HIS A 1 98 ? 4.672 -0.932 9.468 1.00 94.44 98 HIS A C 1
ATOM 766 O O . HIS A 1 98 ? 4.073 -0.069 10.125 1.00 94.44 98 HIS A O 1
ATOM 772 N N . PHE A 1 99 ? 4.081 -1.523 8.424 1.00 96.75 99 PHE A N 1
ATOM 773 C CA . PHE A 1 99 ? 2.738 -1.128 7.973 1.00 96.75 99 PHE A CA 1
ATOM 774 C C . PHE A 1 99 ? 1.631 -1.542 8.948 1.00 96.75 99 PHE A C 1
ATOM 776 O O . PHE A 1 99 ? 0.642 -0.826 9.116 1.00 96.75 99 PHE A O 1
ATOM 783 N N . GLN A 1 100 ? 1.791 -2.648 9.676 1.00 98.06 100 GLN A N 1
ATOM 784 C CA . GLN A 1 100 ? 0.830 -3.044 10.705 1.00 98.06 100 GLN A CA 1
ATOM 785 C C . GLN A 1 100 ? 0.798 -2.035 11.866 1.00 98.06 100 GLN A C 1
ATOM 787 O O . GLN A 1 100 ? -0.269 -1.806 12.450 1.00 98.06 100 GLN A O 1
ATOM 792 N N . HIS A 1 101 ? 1.922 -1.383 12.183 1.00 97.50 101 HIS A N 1
ATOM 793 C CA . HIS A 1 101 ? 1.953 -0.264 13.128 1.00 97.50 101 HIS A CA 1
ATOM 794 C C . HIS A 1 101 ? 1.205 0.969 12.600 1.00 97.50 101 HIS A C 1
ATOM 796 O O . HIS A 1 101 ? 0.450 1.579 13.363 1.00 97.50 101 HIS A O 1
ATOM 802 N N . HIS A 1 102 ? 1.311 1.278 11.305 1.00 97.00 102 HIS A N 1
ATOM 803 C CA . HIS A 1 102 ? 0.524 2.335 10.655 1.00 97.00 102 HIS A CA 1
ATOM 804 C C . HIS A 1 102 ? -0.980 2.048 10.705 1.00 97.00 102 HIS A C 1
ATOM 806 O O . HIS A 1 102 ? -1.779 2.894 11.115 1.00 97.00 102 HIS A O 1
ATOM 812 N N . VAL A 1 103 ? -1.375 0.813 10.396 1.00 98.31 103 VAL A N 1
ATOM 813 C CA . VAL A 1 103 ? -2.76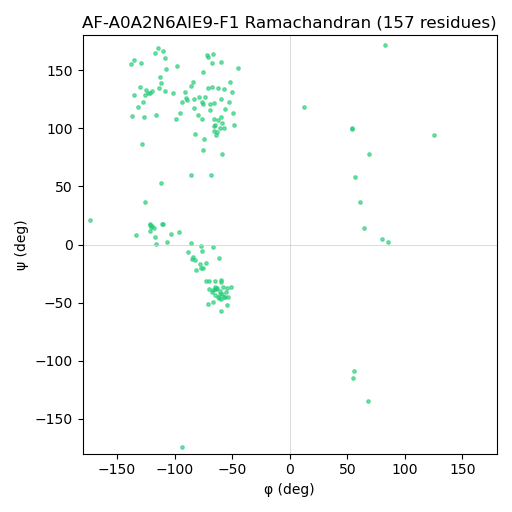2 0.361 10.534 1.00 98.31 103 VAL A CA 1
ATOM 814 C C . VAL A 1 103 ? -3.239 0.494 11.983 1.00 98.31 103 VAL A C 1
ATOM 816 O O . VAL A 1 103 ? -4.335 0.995 12.231 1.00 98.31 103 VAL A O 1
ATOM 819 N N . ARG A 1 104 ? -2.410 0.129 12.968 1.00 98.44 104 ARG A N 1
ATOM 820 C CA . ARG A 1 104 ? -2.744 0.283 14.393 1.00 98.44 104 ARG A CA 1
ATOM 821 C C . ARG A 1 104 ? -2.920 1.748 14.794 1.00 98.44 104 ARG A C 1
ATOM 823 O O . ARG A 1 104 ? -3.794 2.059 15.609 1.00 98.44 104 ARG A O 1
ATOM 830 N N . PHE A 1 105 ? -2.110 2.650 14.246 1.00 98.19 105 PHE A N 1
ATOM 831 C CA . PHE A 1 105 ? -2.313 4.085 14.413 1.00 98.19 105 PHE A CA 1
ATOM 832 C C . PHE A 1 105 ? -3.682 4.509 13.863 1.00 98.19 105 PHE A C 1
ATOM 834 O O . PHE A 1 105 ? -4.443 5.161 14.583 1.00 98.19 105 PHE A O 1
ATOM 841 N N . LEU A 1 106 ? -4.047 4.061 12.658 1.00 98.06 106 LEU A N 1
ATOM 842 C CA . LEU A 1 106 ? -5.347 4.353 12.051 1.00 98.06 106 LEU A CA 1
ATOM 843 C C . LEU A 1 106 ? -6.519 3.814 12.891 1.00 98.06 106 LEU A C 1
ATOM 845 O O . LEU A 1 106 ? -7.483 4.542 13.133 1.00 98.06 106 LEU A O 1
ATOM 849 N N . GLU A 1 107 ? -6.424 2.589 13.424 1.00 98.00 107 GLU A N 1
ATOM 850 C CA . GLU A 1 107 ? -7.429 2.043 14.351 1.00 98.00 107 GLU A CA 1
ATOM 851 C C . GLU A 1 107 ? -7.625 2.945 15.578 1.00 98.00 107 GLU A C 1
ATOM 853 O O . GLU A 1 107 ? -8.754 3.233 15.992 1.00 98.00 107 GLU A O 1
ATOM 858 N N . ASN A 1 108 ? -6.520 3.410 16.168 1.00 98.12 108 ASN A N 1
ATOM 859 C CA . ASN A 1 108 ? -6.550 4.298 17.325 1.00 98.12 108 ASN A CA 1
ATOM 860 C C . ASN A 1 108 ? -7.169 5.653 16.984 1.00 98.12 108 ASN A C 1
ATOM 862 O O . ASN A 1 108 ? -7.983 6.152 17.769 1.00 98.12 108 ASN A O 1
ATOM 866 N N . TYR A 1 109 ? -6.806 6.217 15.831 1.00 98.06 109 TYR A N 1
ATOM 867 C CA . TYR A 1 109 ? -7.339 7.474 15.330 1.00 98.06 109 TYR A CA 1
ATOM 868 C C . TYR A 1 109 ? -8.854 7.382 15.136 1.00 98.06 109 TYR A C 1
ATOM 870 O O . TYR A 1 109 ? -9.587 8.104 15.812 1.00 98.06 109 TYR A O 1
ATOM 878 N N . VAL A 1 110 ? -9.337 6.429 14.327 1.00 96.81 110 VAL A N 1
ATOM 879 C CA . VAL A 1 110 ? -10.772 6.235 14.041 1.00 96.81 110 VAL A CA 1
ATOM 880 C C . VAL A 1 110 ? -11.560 6.021 15.329 1.00 96.81 110 VAL A C 1
ATOM 882 O O . VAL A 1 110 ? -12.585 6.669 15.557 1.00 96.81 110 VAL A O 1
ATOM 885 N N . ARG A 1 111 ? -11.057 5.175 16.236 1.00 95.06 111 ARG A N 1
ATOM 886 C CA . ARG A 1 111 ? -11.690 4.945 17.541 1.00 95.06 111 ARG A CA 1
ATOM 887 C C . ARG A 1 111 ? -11.776 6.226 18.375 1.00 95.06 111 ARG A C 1
ATOM 889 O O . ARG A 1 111 ? -12.774 6.434 19.067 1.00 95.06 111 ARG A O 1
ATOM 896 N N . LYS A 1 112 ? -10.737 7.067 18.360 1.00 96.56 112 LYS A N 1
ATOM 897 C CA . LYS A 1 112 ? -10.689 8.321 19.127 1.00 96.56 112 LYS A CA 1
ATOM 898 C C . LYS A 1 112 ? -11.638 9.364 18.541 1.00 96.56 112 LYS A C 1
ATOM 900 O O . LYS A 1 112 ? -12.444 9.908 19.295 1.00 96.56 112 LYS A O 1
ATOM 905 N N . VAL A 1 113 ? -11.562 9.626 17.236 1.00 96.81 113 VAL A N 1
ATOM 906 C CA . VAL A 1 113 ? -12.331 10.700 16.581 1.00 96.81 113 VAL A CA 1
ATOM 907 C C . VAL A 1 113 ? -13.815 10.364 16.448 1.00 96.81 113 VAL A C 1
ATOM 909 O O . VAL A 1 113 ? -14.651 11.249 16.598 1.00 96.81 113 VAL A O 1
ATOM 912 N N . SER A 1 114 ? -14.166 9.082 16.289 1.00 94.00 114 SER A N 1
ATOM 913 C CA . SER A 1 114 ? -15.567 8.630 16.279 1.00 94.00 114 SER A CA 1
ATOM 914 C C . SER A 1 114 ? -16.205 8.575 17.673 1.00 94.00 114 SER A C 1
ATOM 916 O O . SER A 1 114 ? -17.389 8.267 17.799 1.00 94.00 114 SER A O 1
ATOM 918 N N . GLY A 1 115 ? -15.444 8.811 18.750 1.00 92.94 115 GLY A N 1
ATOM 919 C CA . GLY A 1 115 ? -15.931 8.591 20.114 1.00 92.94 115 GLY A CA 1
ATOM 920 C C . GLY A 1 115 ? -16.307 7.127 20.370 1.00 92.94 115 GLY A C 1
ATOM 921 O O . GLY A 1 115 ? -17.275 6.862 21.077 1.00 92.94 115 GLY A O 1
ATOM 922 N N . ARG A 1 116 ? -15.550 6.187 19.782 1.00 91.38 116 ARG A N 1
ATOM 923 C CA . ARG A 1 116 ? -15.772 4.728 19.815 1.00 91.38 116 ARG A CA 1
ATOM 924 C C . ARG A 1 116 ? -17.056 4.248 19.128 1.00 91.38 116 ARG A C 1
ATOM 926 O O . ARG A 1 116 ? -17.431 3.099 19.326 1.00 91.38 116 ARG A O 1
ATOM 933 N N . LYS A 1 117 ? -17.712 5.092 18.327 1.00 91.06 117 LYS A N 1
ATOM 934 C CA . LYS A 1 117 ? -18.889 4.707 17.527 1.00 91.06 117 LYS A CA 1
ATOM 935 C C . LYS A 1 117 ? -18.522 3.903 16.280 1.00 91.06 117 LYS A C 1
ATOM 937 O O . LYS A 1 117 ? -19.364 3.185 15.757 1.00 91.06 117 LYS A O 1
ATOM 942 N N . THR A 1 118 ? -17.271 3.999 15.840 1.00 93.00 118 THR A N 1
ATOM 943 C CA . THR A 1 118 ? -16.718 3.214 14.735 1.00 93.00 118 THR A CA 1
ATOM 944 C C . THR A 1 118 ? -15.476 2.489 15.227 1.00 93.00 118 THR A C 1
ATOM 946 O O . THR A 1 118 ? -14.608 3.085 15.877 1.00 93.00 118 THR A O 1
ATOM 949 N N . ILE A 1 119 ? -15.389 1.198 14.927 1.00 94.94 119 ILE A N 1
ATOM 950 C CA . ILE A 1 119 ? -14.232 0.362 15.240 1.00 94.94 119 ILE A CA 1
ATOM 951 C C . ILE A 1 119 ? -13.637 -0.105 13.924 1.00 94.94 119 ILE A C 1
ATOM 953 O O . ILE A 1 119 ? -14.229 -0.908 13.217 1.00 94.94 119 ILE A O 1
ATOM 957 N N . LEU A 1 120 ? -12.444 0.385 13.608 1.00 96.50 120 LEU A N 1
ATOM 958 C CA . LEU A 1 120 ? -11.652 -0.163 12.519 1.00 96.50 120 LEU A CA 1
ATOM 959 C C . LEU A 1 120 ? -10.838 -1.348 13.043 1.00 96.50 120 LEU A C 1
ATOM 961 O O . LEU A 1 120 ? -10.257 -1.271 14.129 1.00 96.50 120 LEU A O 1
ATOM 965 N N . ARG A 1 121 ? -10.806 -2.431 12.270 1.00 97.69 121 ARG A N 1
ATOM 966 C CA . ARG A 1 121 ? -9.917 -3.579 12.456 1.00 97.69 121 ARG A CA 1
ATOM 967 C C . ARG A 1 121 ? -9.172 -3.830 11.163 1.00 97.69 121 ARG A C 1
ATOM 969 O O . ARG A 1 121 ? -9.787 -4.246 10.184 1.00 97.69 121 ARG A O 1
ATOM 976 N N . GLY A 1 122 ? -7.878 -3.553 11.165 1.00 97.88 122 GLY A N 1
ATOM 977 C CA . GLY A 1 122 ? -7.038 -3.671 9.989 1.00 97.88 122 GLY A CA 1
ATOM 978 C C . GLY A 1 122 ? -6.012 -4.789 10.113 1.00 97.88 122 GLY A C 1
ATOM 979 O O . GLY A 1 122 ? -5.453 -5.038 11.182 1.00 97.88 122 GLY A O 1
ATOM 980 N N . THR A 1 123 ? -5.733 -5.461 9.005 1.00 98.25 123 THR A N 1
ATOM 981 C CA . THR A 1 123 ? -4.677 -6.471 8.919 1.00 98.25 123 THR A CA 1
ATOM 982 C C . THR A 1 123 ? -3.885 -6.259 7.645 1.00 98.25 123 THR A C 1
ATOM 984 O O . THR A 1 123 ? -4.471 -6.163 6.569 1.00 98.25 123 THR A O 1
ATOM 987 N N . VAL A 1 124 ? -2.562 -6.194 7.776 1.00 98.25 124 VAL A N 1
ATOM 988 C CA . VAL A 1 124 ? -1.657 -6.292 6.629 1.00 98.25 124 VAL A CA 1
ATOM 989 C C . VAL A 1 124 ? -1.457 -7.774 6.329 1.00 98.25 124 VAL A C 1
ATOM 991 O O . VAL A 1 124 ? -1.128 -8.553 7.233 1.00 98.25 124 VAL A O 1
ATOM 994 N N . LEU A 1 125 ? -1.725 -8.175 5.090 1.00 96.94 125 LEU A N 1
ATOM 995 C CA . LEU A 1 125 ? -1.532 -9.545 4.625 1.00 96.94 125 LEU A CA 1
ATOM 996 C C . LEU A 1 125 ? -0.041 -9.900 4.583 1.00 96.94 125 LEU A C 1
ATOM 998 O O . LEU A 1 125 ? 0.820 -9.023 4.539 1.00 96.94 125 LEU A O 1
ATOM 1002 N N . ASP A 1 126 ? 0.252 -11.195 4.670 1.00 95.25 126 ASP A N 1
ATOM 1003 C CA . ASP A 1 126 ? 1.619 -11.698 4.562 1.00 95.25 126 ASP A CA 1
ATOM 1004 C C . ASP A 1 126 ? 2.095 -11.676 3.104 1.00 95.25 126 ASP A C 1
ATOM 1006 O O . ASP A 1 126 ? 1.308 -11.886 2.180 1.00 95.25 126 ASP A O 1
ATOM 1010 N N . GLY A 1 127 ? 3.400 -11.474 2.917 1.00 94.00 127 GLY A N 1
ATOM 1011 C CA . GLY A 1 127 ? 4.032 -11.429 1.599 1.00 94.00 127 GLY A CA 1
ATOM 1012 C C . GLY A 1 127 ? 3.920 -10.074 0.900 1.00 94.00 127 GLY A C 1
ATOM 1013 O O . GLY A 1 127 ? 3.246 -9.156 1.366 1.00 94.00 127 GLY A O 1
ATOM 1014 N N . ILE A 1 128 ? 4.633 -9.963 -0.218 1.00 95.94 128 ILE A N 1
ATOM 1015 C CA . ILE A 1 128 ? 4.602 -8.814 -1.120 1.00 95.94 128 ILE A CA 1
ATOM 1016 C C . ILE A 1 128 ? 4.176 -9.337 -2.488 1.00 95.94 128 ILE A C 1
ATOM 1018 O O . ILE A 1 128 ? 4.712 -10.339 -2.964 1.00 95.94 128 ILE A O 1
ATOM 1022 N N . VAL A 1 129 ? 3.185 -8.689 -3.093 1.00 96.00 129 VAL A N 1
ATOM 1023 C CA . VAL A 1 129 ? 2.690 -9.040 -4.424 1.00 96.00 129 VAL A CA 1
ATOM 1024 C C . VAL A 1 129 ? 3.421 -8.193 -5.456 1.00 96.00 129 VAL A C 1
ATOM 1026 O O . VAL A 1 129 ? 3.348 -6.972 -5.402 1.00 96.00 129 VAL A O 1
ATOM 1029 N N . THR A 1 130 ? 4.096 -8.813 -6.419 1.00 95.62 130 THR A N 1
ATOM 1030 C CA . THR A 1 130 ? 4.755 -8.077 -7.507 1.00 95.62 130 THR A CA 1
ATOM 1031 C C . THR A 1 130 ? 3.793 -7.881 -8.681 1.00 95.62 130 THR A C 1
ATOM 1033 O O . THR A 1 130 ? 3.228 -8.851 -9.197 1.00 95.62 130 THR A O 1
ATOM 1036 N N . MET A 1 131 ? 3.580 -6.632 -9.098 1.00 96.31 131 MET A N 1
ATOM 1037 C CA . MET A 1 131 ? 2.769 -6.295 -10.275 1.00 96.31 131 MET A CA 1
ATOM 1038 C C . MET A 1 131 ? 3.482 -6.662 -11.575 1.00 96.31 131 MET A C 1
ATOM 1040 O O . MET A 1 131 ? 4.692 -6.854 -11.602 1.00 96.31 131 MET A O 1
ATOM 1044 N N . ASP A 1 132 ? 2.729 -6.724 -12.675 1.00 95.38 132 ASP A N 1
ATOM 1045 C CA . ASP A 1 132 ? 3.285 -7.034 -14.003 1.00 95.38 132 ASP A CA 1
ATOM 1046 C C . ASP A 1 132 ? 3.860 -5.810 -14.722 1.00 95.38 132 ASP A C 1
ATOM 1048 O O . ASP A 1 132 ? 4.503 -5.946 -15.764 1.00 95.38 132 ASP A O 1
ATOM 1052 N N . LYS A 1 133 ? 3.602 -4.611 -14.194 1.00 94.69 133 LYS A N 1
ATOM 1053 C CA . LYS A 1 133 ? 3.967 -3.341 -14.820 1.00 94.69 133 LYS A CA 1
ATOM 1054 C C . LYS A 1 133 ? 4.723 -2.427 -13.848 1.00 94.69 133 LYS A C 1
ATOM 1056 O O . LYS A 1 133 ? 4.547 -2.559 -12.632 1.00 94.69 133 LYS A O 1
ATOM 1061 N N . PRO A 1 134 ? 5.528 -1.493 -14.384 1.00 93.38 134 PRO A N 1
ATOM 1062 C CA . PRO A 1 134 ? 6.031 -0.319 -13.675 1.00 93.38 134 PRO A CA 1
ATOM 1063 C C . PRO A 1 134 ? 4.982 0.428 -12.853 1.00 93.38 134 PRO A C 1
ATOM 1065 O O . PRO A 1 134 ? 3.814 0.485 -13.240 1.00 93.38 134 PRO A O 1
ATOM 1068 N N . ILE A 1 135 ? 5.407 1.102 -11.780 1.00 93.12 135 ILE A N 1
ATOM 1069 C CA . ILE A 1 135 ? 4.518 1.965 -10.982 1.00 93.12 135 ILE A CA 1
ATOM 1070 C C . ILE A 1 135 ? 3.918 3.098 -11.827 1.00 93.12 135 ILE A C 1
ATOM 1072 O O . ILE A 1 135 ? 2.764 3.479 -11.622 1.00 93.12 135 ILE A O 1
ATOM 1076 N N . GLY A 1 136 ? 4.666 3.590 -12.824 1.00 91.56 136 GLY A N 1
ATOM 1077 C CA . GLY A 1 136 ? 4.198 4.606 -13.764 1.00 91.56 136 GLY A CA 1
ATOM 1078 C C 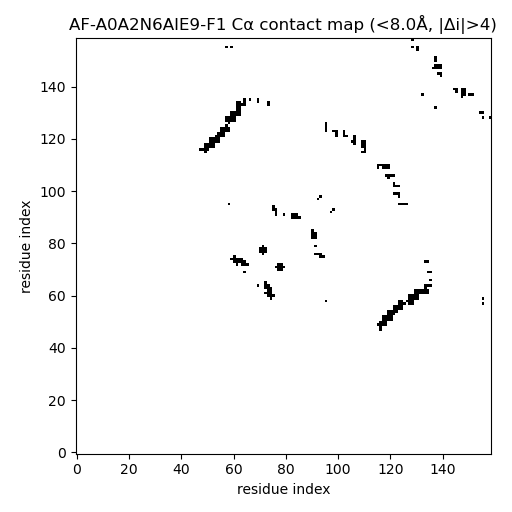. GLY A 1 136 ? 2.892 4.233 -14.476 1.00 91.56 136 GLY A C 1
ATOM 1079 O O . GLY A 1 136 ? 2.022 5.093 -14.614 1.00 91.56 136 GLY A O 1
ATOM 1080 N N . ASP A 1 137 ? 2.709 2.958 -14.829 1.00 93.00 137 ASP A N 1
ATOM 1081 C CA . ASP A 1 137 ? 1.518 2.453 -15.531 1.00 93.00 137 ASP A CA 1
ATOM 1082 C C . ASP A 1 137 ? 0.272 2.386 -14.637 1.00 93.00 137 ASP A C 1
ATOM 1084 O O . ASP A 1 137 ? -0.843 2.268 -15.145 1.00 93.00 137 ASP A O 1
ATOM 1088 N N . TYR A 1 138 ? 0.455 2.462 -13.318 1.00 94.50 138 TYR A N 1
ATOM 1089 C CA . TYR A 1 138 ? -0.604 2.508 -12.308 1.00 94.50 138 TYR A CA 1
ATOM 1090 C C . TYR A 1 138 ? -0.817 3.917 -11.740 1.00 94.50 138 TYR A C 1
ATOM 1092 O O . TYR A 1 138 ? -1.547 4.094 -10.765 1.00 94.50 138 TYR A O 1
ATOM 1100 N N . SER A 1 139 ? -0.185 4.926 -12.338 1.00 91.81 139 SER A N 1
ATOM 1101 C CA . SER A 1 139 ? -0.269 6.324 -11.918 1.00 91.81 139 SER A CA 1
ATOM 1102 C C . SER A 1 139 ? -1.053 7.172 -12.924 1.00 91.81 139 SER A C 1
ATOM 1104 O O . SER A 1 139 ? -1.313 6.748 -14.048 1.00 91.81 139 SER A O 1
ATOM 1106 N N . PHE A 1 140 ? -1.436 8.381 -12.518 1.00 91.69 140 PHE A N 1
ATOM 1107 C CA . PHE A 1 140 ? -2.056 9.387 -13.383 1.00 9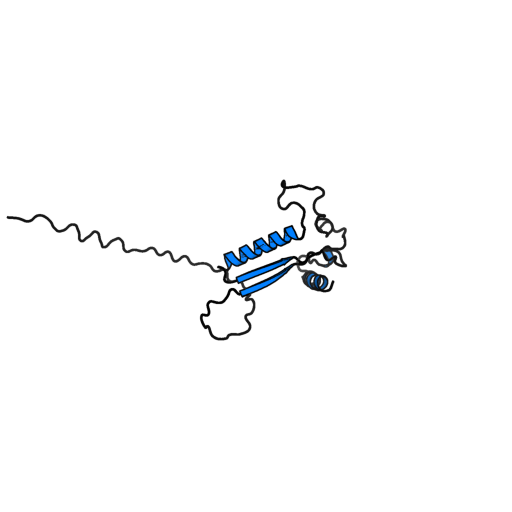1.69 140 PHE A CA 1
ATOM 1108 C C . PHE A 1 140 ? -1.411 10.753 -13.132 1.00 91.69 140 PHE A C 1
ATOM 1110 O O . PHE A 1 140 ? -0.797 10.972 -12.081 1.00 91.69 140 PHE A O 1
ATOM 1117 N N . ARG A 1 14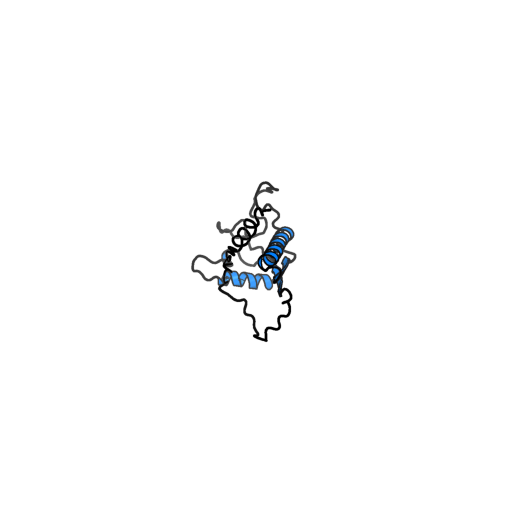1 ? -1.525 11.683 -14.087 1.00 87.19 141 ARG A N 1
ATOM 1118 C CA . ARG A 1 141 ? -0.935 13.026 -13.983 1.00 87.19 141 ARG A CA 1
ATOM 1119 C C . ARG A 1 141 ? -1.942 14.123 -14.299 1.00 87.19 141 ARG A C 1
ATOM 1121 O O . ARG A 1 141 ? -2.617 14.085 -15.319 1.00 87.19 141 ARG A O 1
ATOM 1128 N N . GLY A 1 142 ? -1.957 15.172 -13.477 1.00 87.56 142 GLY A N 1
ATOM 1129 C CA . GLY A 1 142 ? -2.744 16.377 -13.747 1.00 87.56 142 GLY A CA 1
ATOM 1130 C C . GLY A 1 142 ? -4.223 16.059 -13.967 1.00 87.56 142 GLY A C 1
ATOM 1131 O O . GLY A 1 142 ? -4.894 15.608 -13.048 1.00 87.56 142 GLY A O 1
ATOM 1132 N N . GLU A 1 143 ? -4.709 16.296 -15.184 1.00 92.00 143 GLU A N 1
ATOM 1133 C CA . GLU A 1 143 ? -6.107 16.070 -15.580 1.00 92.00 143 GLU A CA 1
ATOM 1134 C C . GLU A 1 143 ? -6.341 14.706 -16.268 1.00 92.00 143 GLU A C 1
ATOM 1136 O O . GLU A 1 143 ? -7.400 14.474 -16.851 1.00 92.00 143 GLU A O 1
ATOM 1141 N N . GLU A 1 144 ? -5.360 13.797 -16.240 1.00 93.75 144 GLU A N 1
ATOM 1142 C CA . GLU A 1 144 ? -5.509 12.429 -16.747 1.00 93.75 144 GLU A CA 1
ATOM 1143 C C . GLU A 1 144 ? -6.505 11.601 -15.919 1.00 93.75 144 GLU A C 1
ATOM 1145 O O . GLU A 1 144 ? -6.866 11.926 -14.789 1.00 93.75 144 GLU A O 1
ATOM 1150 N N . SER A 1 145 ? -6.945 10.479 -16.490 1.00 94.00 145 SER A N 1
ATOM 1151 C CA . SER A 1 145 ? -7.847 9.552 -15.809 1.00 94.00 145 SER A CA 1
ATOM 1152 C C . SER A 1 145 ? -7.167 8.855 -14.628 1.00 94.00 145 SER A C 1
ATOM 1154 O O . SER A 1 145 ? -6.090 8.293 -14.785 1.00 94.00 145 SER A O 1
ATOM 1156 N N . GLU A 1 146 ? -7.858 8.774 -13.488 1.00 95.06 146 GLU A N 1
ATOM 1157 C CA . GLU A 1 146 ? -7.436 8.001 -12.306 1.00 95.06 146 GLU A CA 1
ATOM 1158 C C . GLU A 1 146 ? -7.662 6.480 -12.447 1.00 95.06 146 GLU A C 1
ATOM 1160 O O . GLU A 1 146 ? -7.325 5.705 -11.549 1.00 95.06 146 GLU A O 1
ATOM 1165 N N . ALA A 1 147 ? -8.228 6.024 -13.573 1.00 96.56 147 ALA A N 1
ATOM 1166 C CA . ALA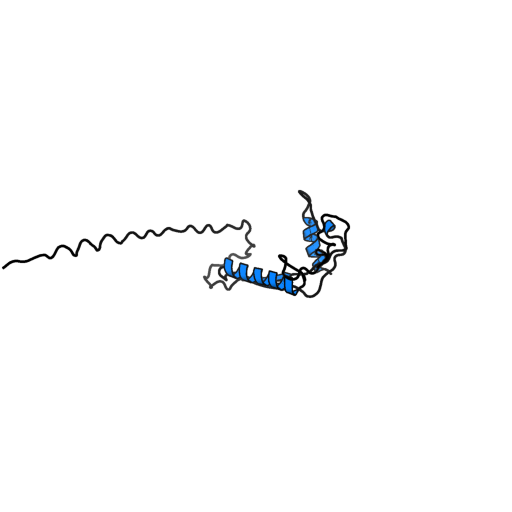 A 1 147 ? -8.501 4.610 -13.835 1.00 96.56 147 ALA A CA 1
ATOM 1167 C C . ALA A 1 147 ? -7.295 3.667 -13.611 1.00 96.56 147 ALA A C 1
ATOM 1169 O O . ALA A 1 147 ? -7.520 2.573 -13.090 1.00 96.56 147 ALA A O 1
ATOM 1170 N N . PRO A 1 148 ? -6.035 4.049 -13.914 1.00 96.38 148 PRO A N 1
ATOM 1171 C CA . PRO A 1 148 ? -4.869 3.214 -13.619 1.00 96.38 148 PRO A CA 1
ATOM 1172 C C . PRO A 1 148 ? -4.712 2.859 -12.133 1.00 96.38 148 PRO A C 1
ATOM 1174 O O . PRO A 1 148 ? -4.374 1.723 -11.805 1.00 96.38 148 PRO A O 1
ATOM 1177 N N . VAL A 1 149 ? -5.037 3.781 -11.221 1.00 94.62 1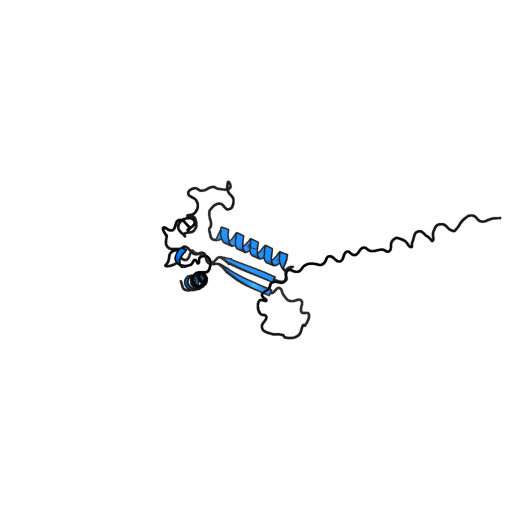49 VAL A N 1
ATOM 1178 C CA . VAL A 1 149 ? -4.962 3.535 -9.769 1.00 94.62 149 VAL A CA 1
ATOM 1179 C C . VAL A 1 149 ? -6.048 2.557 -9.329 1.00 94.62 149 VAL A C 1
ATOM 1181 O O . VAL A 1 149 ? -5.812 1.682 -8.498 1.00 94.62 149 VAL A O 1
ATOM 1184 N N . ALA A 1 150 ? -7.246 2.656 -9.908 1.00 94.94 150 ALA A N 1
ATOM 1185 C CA . ALA A 1 150 ? -8.294 1.669 -9.665 1.00 94.94 150 ALA A CA 1
ATOM 1186 C C . ALA A 1 150 ? -7.891 0.285 -10.202 1.00 94.94 150 ALA A C 1
ATOM 1188 O O . ALA A 1 150 ? -8.146 -0.728 -9.548 1.00 94.94 150 ALA A O 1
ATOM 1189 N N . GLN A 1 151 ? -7.218 0.240 -11.356 1.00 96.62 151 GLN A N 1
ATOM 1190 C CA . GLN A 1 151 ? -6.720 -1.004 -11.936 1.00 96.62 151 GLN A CA 1
ATOM 1191 C C . GLN A 1 151 ? -5.648 -1.661 -11.059 1.00 96.62 151 GLN A C 1
ATOM 1193 O O . GLN A 1 151 ? -5.677 -2.878 -10.916 1.00 96.62 151 GLN A O 1
ATOM 1198 N N . LEU A 1 152 ? -4.778 -0.887 -10.398 1.00 96.44 152 LEU A N 1
ATOM 1199 C CA . LEU A 1 152 ? -3.821 -1.417 -9.416 1.00 96.44 152 LEU A CA 1
ATOM 1200 C C . LEU A 1 152 ? -4.517 -2.240 -8.327 1.00 96.44 152 LEU A C 1
ATOM 1202 O O . LEU A 1 152 ? -4.073 -3.334 -7.988 1.00 96.44 152 LEU A O 1
ATOM 1206 N N . ALA A 1 153 ? -5.629 -1.732 -7.791 1.00 94.44 153 ALA A N 1
ATOM 1207 C CA . ALA A 1 153 ? -6.384 -2.450 -6.771 1.00 94.44 153 ALA A CA 1
ATOM 1208 C C . ALA A 1 153 ? -6.977 -3.761 -7.314 1.00 94.44 153 ALA A C 1
ATOM 1210 O O . ALA A 1 153 ? -6.988 -4.763 -6.604 1.00 94.44 153 ALA A O 1
ATOM 1211 N N . VAL A 1 154 ? -7.457 -3.770 -8.562 1.00 95.75 154 VAL A N 1
ATOM 1212 C CA . VAL A 1 154 ? -7.979 -4.983 -9.214 1.00 95.75 154 VAL A CA 1
ATOM 1213 C C . VAL A 1 154 ? -6.861 -6.001 -9.443 1.00 95.75 154 VAL A C 1
ATOM 1215 O O . VAL A 1 154 ? -7.004 -7.162 -9.057 1.00 95.75 154 VAL A O 1
ATOM 1218 N N . ASP A 1 155 ? -5.743 -5.571 -10.020 1.00 96.62 155 ASP A N 1
ATOM 1219 C CA . ASP A 1 155 ? -4.608 -6.436 -10.340 1.00 96.62 155 ASP A CA 1
ATOM 1220 C C . ASP A 1 155 ? -4.025 -7.054 -9.062 1.00 96.62 155 ASP A C 1
ATOM 1222 O O . ASP A 1 155 ? -3.864 -8.270 -8.988 1.00 96.62 155 ASP A O 1
ATOM 1226 N N . ALA A 1 156 ? -3.822 -6.259 -8.006 1.00 96.00 156 ALA A N 1
ATOM 1227 C CA . ALA A 1 156 ? -3.281 -6.745 -6.737 1.00 96.00 156 ALA A CA 1
ATOM 1228 C C . ALA A 1 156 ? -4.138 -7.837 -6.073 1.00 96.00 156 ALA A C 1
ATOM 1230 O O . ALA A 1 156 ? -3.595 -8.712 -5.401 1.00 96.00 156 ALA A O 1
ATOM 1231 N N . TRP A 1 157 ? -5.460 -7.818 -6.275 1.00 94.62 157 TRP A N 1
ATOM 1232 C CA . TRP A 1 157 ? -6.376 -8.821 -5.717 1.00 94.62 157 TRP A CA 1
ATOM 1233 C C . TRP A 1 157 ? -6.587 -10.057 -6.595 1.00 94.62 157 TRP A C 1
ATOM 1235 O O . TRP A 1 157 ? -7.253 -10.995 -6.158 1.00 94.62 157 TRP A O 1
ATOM 1245 N N . THR A 1 158 ? -6.056 -10.068 -7.817 1.00 94.06 158 THR A N 1
ATOM 1246 C CA . THR A 1 158 ? -6.192 -11.200 -8.755 1.00 94.06 158 THR A CA 1
ATOM 1247 C C . THR A 1 158 ? -4.907 -12.011 -8.921 1.00 94.06 158 THR A C 1
ATOM 1249 O O . THR A 1 158 ? -4.889 -12.968 -9.697 1.00 94.06 158 THR A O 1
ATOM 1252 N N . LYS A 1 159 ? -3.857 -11.639 -8.187 1.00 88.44 159 LYS A N 1
ATOM 1253 C CA . LYS A 1 159 ? -2.577 -12.345 -8.116 1.00 88.44 159 LYS A CA 1
ATOM 1254 C C . LYS A 1 159 ? -2.620 -13.600 -7.247 1.00 88.44 159 LYS A C 1
ATOM 1256 O O . LYS A 1 159 ? -3.466 -13.678 -6.327 1.00 88.44 159 LYS A O 1
#

pLDDT: mean 79.4, std 20.53, range [36.0, 98.44]

Secondary structure (DSSP, 8-state):
-------SSSSSSSSS------------PPPS----------------PPEEEEEEEEEEE------TTSSTTSSTT-S-SS--TTSSSSPSP-SHHHHHHHHHHHHHHHHHHTTTSEEEEEEEEEEEEEPSS-GGGG---TTS-SHHHHHHHHHHHH-

Radius of gyration: 29.27 Å; Cα contacts (8 Å, |Δi|>4): 156; chains: 1; bounding box: 59×61×92 Å

Solvent-accessible surface area (backbone atoms only — not comparable to full-atom values): 10444 Å² total; per-residue (Å²): 134,84,91,85,85,89,84,85,83,80,82,84,80,80,83,86,84,77,81,82,76,76,79,76,79,73,82,69,83,77,68,96,66,75,83,77,75,90,73,96,67,79,90,66,86,59,81,71,68,48,50,72,47,79,44,81,42,79,46,70,26,28,34,71,58,89,55,89,85,49,72,45,39,39,40,80,71,49,71,53,99,64,90,53,63,81,80,54,85,86,43,72,72,72,43,63,69,50,52,40,50,53,42,50,49,49,29,52,46,46,25,58,77,50,72,53,47,33,38,54,47,67,46,59,50,86,70,68,49,71,48,95,47,35,57,71,73,37,48,65,59,95,89,51,66,62,60,31,48,58,45,46,58,54,54,69,72,72,109

Mean predicted aligned error: 14.62 Å

Nearest PDB structures (foldseek):
  4di4-assembly1_B  TM=7.572E-01  e=4.946E+00  Treponema pallidum subsp. pallidum str. Nichols
  3pbk-assembly1_A  TM=4.150E-01  e=3.531E+00  Escherichia coli O6